Protein AF-A0A9X1WEK7-F1 (afdb_monomer_lite)

Structure (mmCIF, N/CA/C/O backbone):
data_AF-A0A9X1WEK7-F1
#
_entry.id   AF-A0A9X1WEK7-F1
#
loop_
_atom_site.group_PDB
_atom_site.id
_atom_site.type_symbol
_atom_site.label_atom_id
_atom_site.label_alt_id
_atom_site.label_comp_id
_atom_site.label_asym_id
_atom_site.label_entity_id
_atom_site.label_seq_id
_atom_site.pdbx_PDB_ins_code
_atom_site.Cartn_x
_atom_site.Cartn_y
_atom_site.Cartn_z
_atom_site.occupancy
_atom_site.B_iso_or_equiv
_atom_site.auth_seq_id
_atom_site.auth_comp_id
_atom_site.auth_asym_id
_atom_site.auth_atom_id
_atom_site.pdbx_PDB_model_num
ATOM 1 N N . MET A 1 1 ? 19.663 13.030 -19.109 1.00 52.50 1 MET A N 1
ATOM 2 C CA . MET A 1 1 ? 18.699 12.000 -18.682 1.00 52.50 1 MET A CA 1
ATOM 3 C C . MET A 1 1 ? 18.551 11.047 -19.843 1.00 52.50 1 MET A C 1
ATOM 5 O O . MET A 1 1 ? 18.236 11.512 -20.933 1.00 52.50 1 MET A O 1
ATOM 9 N N . THR A 1 2 ? 18.901 9.782 -19.643 1.00 64.62 2 THR A N 1
ATOM 10 C CA . THR A 1 2 ? 18.901 8.772 -20.704 1.00 64.62 2 THR A CA 1
ATOM 11 C C . THR A 1 2 ? 17.648 7.937 -20.520 1.00 64.62 2 THR A C 1
ATOM 13 O O . THR A 1 2 ? 17.455 7.351 -19.460 1.00 64.62 2 THR A O 1
ATOM 16 N N . THR A 1 3 ? 16.761 7.952 -21.507 1.00 73.44 3 THR A N 1
ATOM 17 C CA . THR A 1 3 ? 15.612 7.054 -21.519 1.00 73.44 3 THR A CA 1
ATOM 18 C C . THR A 1 3 ? 16.065 5.686 -22.016 1.00 73.44 3 THR A C 1
ATOM 20 O O . THR A 1 3 ? 16.727 5.581 -23.049 1.00 73.44 3 THR A O 1
ATOM 23 N N . VAL A 1 4 ? 15.704 4.635 -21.287 1.00 73.44 4 VAL A N 1
ATOM 24 C CA . VAL A 1 4 ? 16.036 3.241 -21.589 1.00 73.44 4 VAL A CA 1
ATOM 25 C C . VAL A 1 4 ? 14.764 2.571 -22.092 1.00 73.44 4 VAL A C 1
ATOM 27 O O . VAL A 1 4 ? 13.764 2.530 -21.385 1.00 73.44 4 VAL A O 1
ATOM 30 N N . PHE A 1 5 ? 14.739 2.133 -23.354 1.00 74.38 5 PHE A N 1
ATOM 31 C CA . PHE A 1 5 ? 13.524 1.613 -24.012 1.00 74.38 5 PHE A CA 1
ATOM 32 C C . PHE A 1 5 ? 12.289 2.543 -23.914 1.00 74.38 5 PHE A C 1
ATOM 34 O O . PHE A 1 5 ? 11.151 2.083 -23.911 1.00 74.38 5 PHE A O 1
ATOM 41 N N . GLY A 1 6 ? 12.498 3.864 -23.835 1.00 79.31 6 GLY A N 1
ATOM 42 C CA . GLY A 1 6 ? 11.421 4.851 -23.660 1.00 79.31 6 GLY A CA 1
ATOM 43 C C . GLY A 1 6 ? 10.931 5.029 -22.216 1.00 79.31 6 GLY A C 1
ATOM 44 O O . GLY A 1 6 ? 10.049 5.848 -21.976 1.00 79.31 6 GLY A O 1
ATOM 45 N N . ILE A 1 7 ? 11.520 4.308 -21.263 1.00 82.06 7 ILE A N 1
ATOM 46 C CA . ILE A 1 7 ? 11.311 4.457 -19.820 1.00 82.06 7 ILE A CA 1
ATOM 47 C C . ILE A 1 7 ? 12.385 5.402 -19.278 1.00 82.06 7 ILE A C 1
ATOM 49 O O . ILE A 1 7 ? 13.512 5.404 -19.764 1.00 82.06 7 ILE A O 1
ATOM 53 N N . ASP A 1 8 ? 12.054 6.211 -18.276 1.00 88.75 8 ASP A N 1
ATOM 54 C CA . ASP A 1 8 ? 13.033 6.978 -17.500 1.00 88.75 8 ASP A CA 1
ATOM 55 C C . ASP A 1 8 ? 13.216 6.304 -16.129 1.00 88.75 8 ASP A C 1
ATOM 57 O O . ASP A 1 8 ? 12.392 6.521 -15.232 1.00 88.75 8 ASP A O 1
ATOM 61 N N . PRO A 1 9 ? 14.261 5.471 -15.943 1.00 87.19 9 PRO A N 1
ATOM 62 C CA . PRO A 1 9 ? 14.462 4.723 -14.702 1.00 87.19 9 PRO A CA 1
ATOM 63 C C . PRO A 1 9 ? 14.568 5.627 -13.471 1.00 87.19 9 PRO A C 1
ATOM 65 O O . PRO A 1 9 ? 14.139 5.252 -12.380 1.00 87.19 9 PRO A O 1
ATOM 68 N N . SER A 1 10 ? 15.079 6.852 -13.646 1.00 88.50 10 SER A N 1
ATOM 69 C CA . SER A 1 10 ? 15.219 7.816 -12.554 1.00 88.50 10 SER A CA 1
ATOM 70 C C . SER A 1 10 ? 13.868 8.327 -12.057 1.00 88.50 10 SER A C 1
ATOM 72 O O . SER A 1 10 ? 13.668 8.451 -10.850 1.00 88.50 10 SER A O 1
ATOM 74 N N . GLN A 1 11 ? 12.913 8.546 -12.967 1.00 91.31 11 GLN A N 1
ATOM 75 C CA . GLN A 1 11 ? 11.544 8.908 -12.598 1.00 91.31 11 GLN A CA 1
ATOM 76 C C . GLN A 1 11 ? 10.823 7.747 -11.924 1.00 91.31 11 GLN A C 1
ATOM 78 O O . GLN A 1 11 ? 10.191 7.954 -10.894 1.00 91.31 11 GLN A O 1
ATOM 83 N N . VAL A 1 12 ? 10.955 6.525 -12.452 1.00 91.81 12 VAL A N 1
ATOM 84 C CA . VAL A 1 12 ? 10.323 5.340 -11.849 1.00 91.81 12 VAL A CA 1
ATOM 85 C C . VAL A 1 12 ? 10.860 5.089 -10.438 1.00 91.81 12 VAL A C 1
ATOM 87 O O . VAL A 1 12 ? 10.084 4.839 -9.518 1.00 91.81 12 VAL A O 1
ATOM 90 N N . SER A 1 13 ? 12.173 5.222 -10.245 1.00 90.94 13 SER A N 1
ATOM 91 C CA . SER A 1 13 ? 12.810 5.108 -8.930 1.00 90.94 13 SER A CA 1
ATOM 92 C C . SER A 1 13 ? 12.350 6.210 -7.967 1.00 90.94 13 SER A C 1
ATOM 94 O O . SER A 1 13 ? 11.997 5.929 -6.822 1.00 90.94 13 SER A O 1
ATOM 96 N N . ALA A 1 14 ? 12.252 7.459 -8.437 1.00 93.44 14 ALA A N 1
ATOM 97 C CA . ALA A 1 14 ? 11.712 8.557 -7.635 1.00 93.44 14 ALA A CA 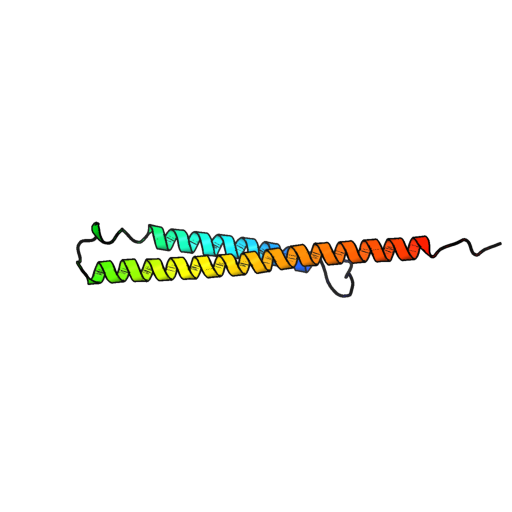1
ATOM 98 C C . ALA A 1 14 ? 10.252 8.304 -7.217 1.00 93.44 14 ALA A C 1
ATOM 100 O O . ALA A 1 14 ? 9.895 8.542 -6.064 1.00 93.44 14 ALA A O 1
ATOM 101 N N . THR A 1 15 ? 9.421 7.774 -8.120 1.00 94.44 15 THR A N 1
ATOM 102 C CA . THR A 1 15 ? 8.046 7.367 -7.803 1.00 94.44 15 THR A CA 1
ATOM 103 C C . THR A 1 15 ? 8.017 6.242 -6.773 1.00 94.44 15 THR A C 1
ATOM 105 O O . THR A 1 15 ? 7.262 6.335 -5.812 1.00 94.44 15 THR A O 1
ATOM 108 N N . ALA A 1 16 ? 8.853 5.212 -6.916 1.00 94.00 16 ALA A N 1
ATOM 109 C CA . ALA A 1 16 ? 8.935 4.132 -5.935 1.00 94.00 16 ALA A CA 1
ATOM 110 C C . ALA A 1 16 ? 9.305 4.652 -4.534 1.00 94.00 16 ALA A C 1
ATOM 112 O O . ALA A 1 16 ? 8.686 4.258 -3.550 1.00 94.00 16 ALA A O 1
ATOM 113 N N . HIS A 1 17 ? 10.255 5.585 -4.444 1.00 93.94 17 HIS A N 1
ATOM 114 C CA . HIS A 1 17 ? 10.615 6.222 -3.176 1.00 93.94 17 HIS A CA 1
ATOM 115 C C . HIS A 1 17 ? 9.486 7.062 -2.573 1.00 93.94 17 HIS A C 1
ATOM 117 O O . HIS A 1 17 ? 9.304 7.044 -1.357 1.00 93.94 17 HIS A O 1
ATOM 123 N N . ALA A 1 18 ? 8.725 7.784 -3.397 1.00 96.06 18 ALA A N 1
ATOM 124 C CA . ALA A 1 18 ? 7.562 8.530 -2.923 1.00 96.06 18 ALA A CA 1
ATOM 125 C C . ALA A 1 18 ? 6.486 7.588 -2.356 1.00 96.06 18 ALA A C 1
ATOM 127 O O . ALA A 1 18 ? 5.971 7.840 -1.271 1.00 96.06 18 ALA A O 1
ATOM 128 N N . LEU A 1 19 ? 6.218 6.467 -3.035 1.00 94.44 19 LEU A N 1
ATOM 129 C CA . LEU A 1 19 ? 5.269 5.455 -2.564 1.00 94.44 19 LEU A CA 1
ATOM 130 C C . LEU A 1 19 ? 5.718 4.797 -1.250 1.00 94.44 19 LEU A C 1
ATOM 132 O O . LEU A 1 19 ? 4.885 4.559 -0.385 1.00 94.44 19 LEU A O 1
ATOM 136 N N . ASP A 1 20 ? 7.018 4.546 -1.059 1.00 93.81 20 ASP A N 1
ATOM 137 C CA . ASP A 1 20 ? 7.550 4.039 0.220 1.00 93.81 20 ASP A CA 1
ATOM 138 C C . ASP A 1 20 ? 7.303 5.016 1.383 1.00 93.81 20 ASP A C 1
ATOM 140 O O . ASP A 1 20 ? 6.961 4.602 2.495 1.00 93.81 20 ASP A O 1
ATOM 144 N N . ALA A 1 21 ? 7.481 6.317 1.132 1.00 94.25 21 ALA A N 1
ATOM 145 C CA . ALA A 1 21 ? 7.223 7.348 2.130 1.00 94.25 21 ALA A CA 1
ATOM 146 C C . ALA A 1 21 ? 5.728 7.424 2.473 1.00 94.25 21 ALA A C 1
ATOM 148 O O . ALA A 1 21 ? 5.373 7.394 3.650 1.00 94.25 21 ALA A O 1
ATOM 149 N N . GLU A 1 22 ? 4.857 7.435 1.459 1.00 95.06 22 GLU A N 1
ATOM 150 C CA . GLU A 1 22 ? 3.404 7.422 1.654 1.00 95.06 22 GLU A CA 1
ATOM 151 C C . GLU A 1 22 ? 2.945 6.174 2.416 1.00 95.06 22 GLU A C 1
ATOM 153 O O . GLU A 1 22 ? 2.189 6.286 3.379 1.00 95.06 22 GLU A O 1
ATOM 158 N N . ALA A 1 23 ? 3.440 4.988 2.051 1.00 94.00 23 ALA A N 1
ATOM 159 C CA . ALA A 1 23 ? 3.120 3.752 2.758 1.00 94.00 23 ALA A CA 1
ATOM 160 C C . ALA A 1 23 ? 3.503 3.820 4.243 1.00 94.00 23 ALA A C 1
ATOM 162 O O . ALA A 1 23 ? 2.701 3.450 5.101 1.00 94.00 23 ALA A O 1
ATOM 163 N N . SER A 1 24 ? 4.690 4.350 4.556 1.00 93.69 24 SER A N 1
ATOM 164 C CA . SER A 1 24 ? 5.136 4.528 5.943 1.00 93.69 24 SER A CA 1
ATOM 165 C C . SER A 1 24 ? 4.233 5.487 6.726 1.00 93.69 24 SER A C 1
ATOM 167 O O . SER A 1 24 ? 3.909 5.222 7.883 1.00 93.69 24 SER A O 1
ATOM 169 N N . GLU A 1 25 ? 3.798 6.591 6.115 1.00 96.19 25 GLU A N 1
ATOM 170 C CA . GLU A 1 25 ? 2.883 7.550 6.751 1.00 96.19 25 GLU A CA 1
ATOM 171 C C . GLU A 1 25 ? 1.490 6.948 7.001 1.00 96.19 25 GLU A C 1
ATOM 173 O O . GLU A 1 25 ? 0.892 7.152 8.066 1.00 96.19 25 GLU A O 1
ATOM 178 N N . VAL A 1 26 ? 0.979 6.167 6.047 1.00 93.31 26 VAL A N 1
ATOM 179 C CA . VAL A 1 26 ? -0.303 5.459 6.171 1.00 93.31 26 VAL A CA 1
ATOM 180 C C . VAL A 1 26 ? -0.226 4.384 7.260 1.00 93.31 26 VAL A C 1
ATOM 182 O O . VAL A 1 26 ? -1.118 4.316 8.108 1.00 93.31 26 VAL A O 1
ATOM 185 N N . ALA A 1 27 ? 0.860 3.607 7.312 1.00 92.31 27 ALA A N 1
ATOM 186 C CA . ALA A 1 27 ? 1.096 2.616 8.362 1.00 92.31 27 ALA A CA 1
ATOM 187 C C . ALA A 1 27 ? 1.164 3.265 9.756 1.00 92.31 27 ALA A C 1
ATOM 189 O O . ALA A 1 27 ? 0.468 2.838 10.676 1.00 92.31 27 ALA A O 1
ATOM 190 N N . ALA A 1 28 ? 1.904 4.369 9.903 1.00 92.56 28 ALA A N 1
ATOM 191 C CA . ALA A 1 28 ? 1.962 5.117 11.161 1.00 92.56 28 ALA A CA 1
ATOM 192 C C . ALA A 1 28 ? 0.582 5.659 11.588 1.00 92.56 28 ALA A C 1
ATOM 194 O O . ALA A 1 28 ? 0.244 5.690 12.773 1.00 92.56 28 ALA A O 1
ATOM 195 N N . THR A 1 29 ? -0.252 6.056 10.623 1.00 91.75 29 THR A N 1
ATOM 196 C CA . THR A 1 29 ? -1.634 6.482 10.881 1.00 91.75 29 THR A CA 1
ATOM 197 C C . THR A 1 29 ? -2.502 5.316 11.363 1.00 91.75 29 THR A C 1
ATOM 199 O O . THR A 1 29 ? -3.301 5.490 12.287 1.00 91.75 29 THR A O 1
ATOM 202 N N . ALA A 1 30 ? -2.339 4.123 10.783 1.00 90.06 30 ALA A N 1
ATOM 203 C CA . ALA A 1 30 ? -3.027 2.913 11.231 1.00 90.06 30 ALA A CA 1
ATOM 204 C C . ALA A 1 30 ? -2.654 2.547 12.675 1.00 90.06 30 ALA A C 1
ATOM 206 O O . ALA A 1 30 ? -3.544 2.268 13.482 1.00 90.06 30 ALA A O 1
ATOM 207 N N . GLU A 1 31 ? -1.367 2.616 13.023 1.00 89.38 31 GLU A N 1
ATOM 208 C CA . GLU A 1 31 ? -0.884 2.403 14.393 1.00 89.38 31 GLU A CA 1
ATOM 209 C C . GLU A 1 31 ? -1.492 3.421 15.362 1.00 89.38 31 GLU A C 1
ATOM 211 O O . GLU A 1 31 ? -2.041 3.046 16.396 1.00 89.38 31 GLU A O 1
ATOM 216 N N . HIS A 1 32 ? -1.504 4.706 14.995 1.00 89.44 32 HIS A N 1
ATOM 217 C CA . HIS A 1 32 ? -2.093 5.748 15.835 1.00 89.44 32 HIS A CA 1
ATOM 218 C C . HIS A 1 32 ? -3.598 5.541 16.069 1.00 89.44 32 HIS A C 1
ATOM 220 O O . HIS A 1 32 ? -4.099 5.775 17.171 1.00 89.44 32 HIS A O 1
ATOM 226 N N . LEU A 1 33 ? -4.333 5.086 15.048 1.00 85.81 33 LEU A N 1
ATOM 227 C CA . LEU A 1 33 ? -5.748 4.731 15.176 1.00 85.81 33 LEU A CA 1
ATOM 228 C C . LEU A 1 33 ? -5.955 3.516 16.085 1.00 85.81 33 LEU A C 1
ATOM 230 O O . LEU A 1 33 ? -6.922 3.496 16.845 1.00 85.81 33 LEU A O 1
ATOM 234 N N . ALA A 1 34 ? -5.071 2.520 16.019 1.00 83.94 34 ALA A N 1
ATOM 235 C CA . ALA A 1 34 ? -5.128 1.346 16.883 1.00 83.94 34 ALA A CA 1
ATOM 236 C C . ALA A 1 34 ? -4.825 1.703 18.350 1.00 83.94 34 ALA A C 1
ATOM 238 O O . ALA A 1 34 ? -5.563 1.291 19.245 1.00 83.94 34 ALA A O 1
ATOM 239 N N . ASP A 1 35 ? -3.798 2.519 18.590 1.00 83.38 35 ASP A N 1
ATOM 240 C CA . ASP A 1 35 ? -3.363 2.938 19.928 1.00 83.38 35 ASP A CA 1
ATOM 241 C C . ASP A 1 35 ? -4.320 3.944 20.579 1.00 83.38 35 ASP A C 1
ATOM 243 O O . ASP A 1 35 ? -4.526 3.938 21.796 1.00 83.38 35 ASP A O 1
ATOM 247 N N . GLY A 1 36 ? -4.942 4.807 19.771 1.00 78.00 36 GLY A N 1
ATOM 248 C CA . GLY A 1 36 ? -5.911 5.805 20.227 1.00 78.00 36 GLY A CA 1
ATOM 249 C C . GLY A 1 36 ? -7.223 5.208 20.747 1.00 78.00 36 GLY A C 1
ATOM 250 O O . GLY A 1 36 ? -8.056 5.936 21.291 1.00 78.00 36 GLY A O 1
ATOM 251 N N . VAL A 1 37 ? -7.422 3.897 20.594 1.00 73.50 37 VAL A N 1
ATOM 252 C CA . VAL A 1 37 ? -8.647 3.186 20.953 1.00 73.50 37 VAL A CA 1
ATOM 253 C C . VAL A 1 37 ? -8.368 2.299 22.165 1.00 73.50 37 VAL A C 1
ATOM 255 O O . VAL A 1 37 ? -7.768 1.231 22.036 1.00 73.50 37 VAL A O 1
ATOM 258 N N . PRO A 1 38 ? -8.824 2.689 23.370 1.00 68.44 38 PRO A N 1
ATOM 259 C CA . PRO A 1 38 ? -8.616 1.873 24.554 1.00 68.44 38 PRO A CA 1
ATOM 260 C C . PRO A 1 38 ? -9.288 0.503 24.389 1.00 68.44 38 PRO A C 1
ATOM 262 O O . PRO A 1 38 ? -10.364 0.409 23.786 1.00 68.44 38 PRO A O 1
ATOM 265 N N . PRO A 1 39 ? -8.721 -0.571 24.964 1.00 68.38 39 PRO A N 1
ATOM 266 C CA . PRO A 1 39 ? -9.365 -1.874 24.934 1.00 68.38 39 PRO A CA 1
ATOM 267 C C . PRO A 1 39 ? -10.761 -1.781 25.561 1.00 68.38 39 PRO A C 1
ATOM 269 O O . PRO A 1 39 ? -10.949 -1.141 26.596 1.00 68.38 39 PRO A O 1
ATOM 272 N N . ALA A 1 40 ? -11.744 -2.446 24.947 1.00 64.12 40 ALA A N 1
ATOM 273 C CA . ALA A 1 40 ? -13.161 -2.337 25.313 1.00 64.12 40 ALA A CA 1
ATOM 274 C C . ALA A 1 40 ? -13.453 -2.604 26.805 1.00 64.12 40 ALA A C 1
ATOM 276 O O . ALA A 1 40 ? -14.406 -2.057 27.355 1.00 64.12 40 ALA A O 1
ATOM 277 N N . ALA A 1 41 ? -12.620 -3.411 27.472 1.00 66.25 41 ALA A N 1
ATOM 278 C CA . ALA A 1 41 ? -12.717 -3.699 28.904 1.00 66.25 41 ALA A CA 1
ATOM 279 C C . ALA A 1 41 ? -12.416 -2.486 29.811 1.00 66.25 41 ALA A C 1
ATOM 281 O O . ALA A 1 41 ? -12.842 -2.467 30.963 1.00 66.25 41 ALA A O 1
ATOM 282 N N . SER A 1 42 ? -11.707 -1.480 29.297 1.00 65.56 42 SER A N 1
ATOM 283 C CA . SER A 1 42 ? -11.267 -0.289 30.034 1.00 65.56 42 SER A CA 1
ATOM 284 C C . SER A 1 42 ? -12.201 0.911 29.861 1.00 65.56 42 SER A C 1
ATOM 286 O O . SER A 1 42 ? -11.949 1.972 30.431 1.00 65.56 42 SER A O 1
ATOM 288 N N . LEU A 1 43 ? -13.266 0.775 29.065 1.00 65.50 43 LEU A N 1
ATOM 289 C CA . LEU A 1 43 ? -14.118 1.892 28.676 1.00 65.50 43 LEU A CA 1
ATOM 290 C C . LEU A 1 43 ? -15.444 1.914 29.462 1.00 65.50 43 LEU A C 1
ATOM 292 O O . LEU A 1 43 ? -16.258 0.992 29.333 1.00 65.50 43 LEU A O 1
ATOM 296 N N . PRO A 1 44 ? -15.727 2.975 30.242 1.00 66.00 44 PRO A N 1
ATOM 297 C CA . PRO A 1 44 ? -17.042 3.167 30.839 1.00 66.00 44 PRO A CA 1
ATOM 298 C C . PRO A 1 44 ? -18.045 3.520 29.731 1.00 66.00 44 PRO A C 1
ATOM 300 O O . PRO A 1 44 ? -18.028 4.618 29.184 1.00 66.00 44 PRO A O 1
ATOM 303 N N . GLY A 1 45 ? -18.908 2.572 29.360 1.00 71.44 45 GLY A N 1
ATOM 304 C CA . GLY A 1 45 ? -19.896 2.798 28.294 1.00 71.44 45 GLY A CA 1
ATOM 305 C C . GLY A 1 45 ? -20.559 1.555 27.694 1.00 71.44 45 GLY A C 1
ATOM 306 O O . GLY A 1 45 ? -21.429 1.680 26.831 1.00 71.44 45 GLY A O 1
ATOM 307 N N . GLY A 1 46 ? -20.199 0.353 28.155 1.00 75.81 46 GLY A N 1
ATOM 308 C CA . GLY A 1 46 ? -20.895 -0.883 27.792 1.00 75.81 46 GLY A CA 1
ATOM 309 C C . GLY A 1 46 ? -20.788 -1.232 26.302 1.00 75.81 46 GLY A C 1
ATOM 310 O O . GLY A 1 46 ? -19.781 -0.963 25.650 1.00 75.81 46 GLY A O 1
ATOM 311 N N . ARG A 1 47 ? -21.836 -1.859 25.750 1.00 80.06 47 ARG A N 1
ATOM 312 C CA . ARG A 1 47 ? -21.829 -2.444 24.394 1.00 80.06 47 ARG A CA 1
ATOM 313 C C . ARG A 1 47 ? -21.511 -1.435 23.282 1.00 80.06 47 ARG A C 1
ATOM 315 O O . ARG A 1 47 ? -20.830 -1.797 22.331 1.00 80.06 47 ARG A O 1
ATOM 322 N N . THR A 1 48 ? -21.981 -0.192 23.389 1.00 81.75 48 THR A N 1
ATOM 323 C CA . THR A 1 48 ? -21.770 0.834 22.351 1.00 81.75 48 THR A CA 1
ATOM 324 C C . THR A 1 48 ? -20.301 1.208 22.220 1.00 81.75 48 THR A C 1
ATOM 326 O O . THR A 1 48 ? -19.780 1.294 21.112 1.00 81.75 48 THR A O 1
ATOM 329 N N . VAL A 1 49 ? -19.612 1.389 23.346 1.00 82.62 49 VAL A N 1
ATOM 330 C CA . VAL A 1 49 ? -18.198 1.760 23.324 1.00 82.62 49 VAL A CA 1
ATOM 331 C C . VAL A 1 49 ? -17.320 0.584 22.884 1.00 82.62 49 VAL A C 1
ATOM 333 O O . VAL A 1 49 ? -16.376 0.783 22.126 1.00 82.62 49 VAL A O 1
ATOM 336 N N . ALA A 1 50 ? -17.693 -0.649 23.239 1.00 81.69 50 ALA A N 1
ATOM 337 C CA . ALA A 1 50 ? -17.057 -1.846 22.689 1.00 81.69 50 ALA A CA 1
ATOM 338 C C . ALA A 1 50 ? -17.198 -1.934 21.156 1.00 81.69 50 ALA A C 1
ATOM 340 O O . ALA A 1 50 ? -16.223 -2.226 20.470 1.00 81.69 50 ALA A O 1
ATOM 341 N N . ALA A 1 51 ? -18.380 -1.624 20.612 1.00 84.12 51 ALA A N 1
ATOM 342 C CA . ALA A 1 51 ? -18.613 -1.623 19.167 1.00 84.12 51 ALA A CA 1
ATOM 343 C C . ALA A 1 51 ? -17.821 -0.523 18.435 1.00 84.12 51 ALA A C 1
ATOM 345 O O . ALA A 1 51 ? -17.349 -0.748 17.321 1.00 84.12 51 ALA A O 1
ATOM 346 N N . LEU A 1 52 ? -17.649 0.652 19.055 1.00 83.69 52 LEU A N 1
ATOM 347 C CA . LEU A 1 52 ? -16.787 1.714 18.524 1.00 83.69 52 LEU A CA 1
ATOM 348 C C . LEU A 1 52 ? -15.319 1.282 18.505 1.00 83.69 52 LEU A C 1
ATOM 350 O O . LEU A 1 52 ? -14.653 1.476 17.491 1.00 83.69 52 LEU A O 1
ATOM 354 N N . ALA A 1 53 ? -14.841 0.652 19.581 1.00 83.81 53 ALA A N 1
ATOM 355 C CA . ALA A 1 53 ? -13.473 0.150 19.648 1.00 83.81 53 ALA A CA 1
ATOM 356 C C . ALA A 1 53 ? -13.204 -0.931 18.587 1.00 83.81 53 ALA A C 1
ATOM 358 O O . ALA A 1 53 ? -12.205 -0.881 17.875 1.00 83.81 53 ALA A O 1
ATOM 359 N N . GLU A 1 54 ? -14.140 -1.865 18.412 1.00 85.81 54 GLU A N 1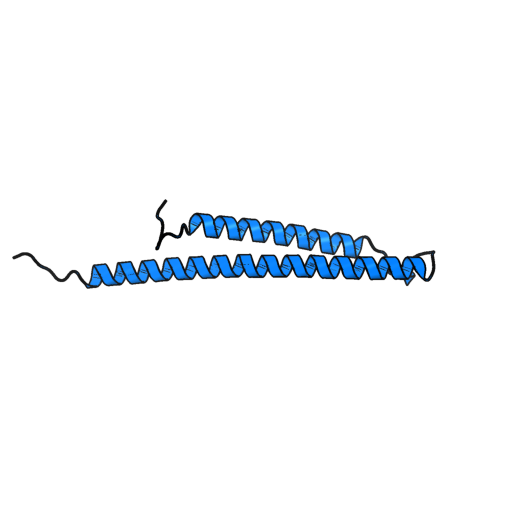
ATOM 360 C CA . GLU A 1 54 ? -14.079 -2.876 17.353 1.00 85.81 54 GLU A CA 1
ATOM 361 C C . GLU A 1 54 ? -14.097 -2.243 15.951 1.00 85.81 54 GLU A C 1
ATOM 363 O O . GLU A 1 54 ? -13.326 -2.629 15.073 1.00 85.81 54 GLU A O 1
ATOM 368 N N . GLY A 1 55 ? -14.967 -1.252 15.732 1.00 89.06 55 GLY A N 1
ATOM 369 C CA . GLY A 1 55 ? -15.045 -0.515 14.474 1.00 89.06 55 GLY A CA 1
ATOM 370 C C . GLY A 1 55 ? -13.739 0.197 14.130 1.00 89.06 55 GLY A C 1
ATOM 371 O O . GLY A 1 55 ? -13.267 0.073 13.003 1.00 89.06 55 GLY A O 1
ATOM 372 N N . ALA A 1 56 ? -13.131 0.880 15.097 1.00 88.06 56 ALA A N 1
ATOM 373 C CA . ALA A 1 56 ? -11.863 1.565 14.894 1.00 88.06 56 ALA A CA 1
ATOM 374 C C . ALA A 1 56 ? -10.706 0.581 14.646 1.00 88.06 56 ALA A C 1
ATOM 376 O O . ALA A 1 56 ? -9.904 0.816 13.747 1.00 88.06 56 ALA A O 1
ATOM 377 N N . GLY A 1 57 ? -10.687 -0.574 15.323 1.00 88.69 57 GLY A N 1
ATOM 378 C CA . GLY A 1 57 ? -9.733 -1.648 15.029 1.00 88.69 57 GLY A CA 1
ATOM 379 C C . GLY A 1 57 ? -9.858 -2.193 13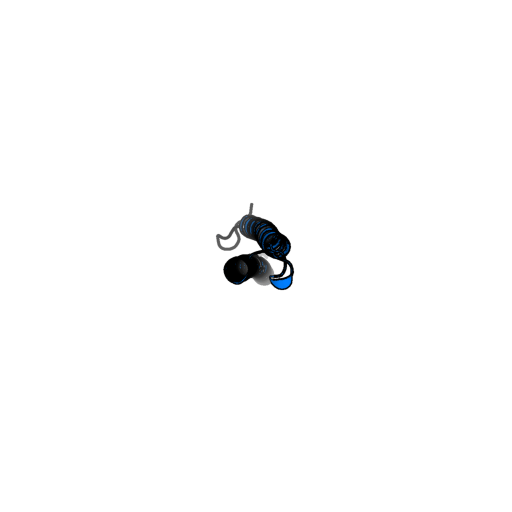.600 1.00 88.69 57 GLY A C 1
ATOM 380 O O . GLY A 1 57 ? -8.851 -2.429 12.937 1.00 88.69 57 GLY A O 1
ATOM 381 N N . ARG A 1 58 ? -11.087 -2.332 13.078 1.00 90.81 58 ARG A N 1
ATOM 382 C CA . ARG A 1 58 ? -11.302 -2.705 11.666 1.00 90.81 58 ARG A CA 1
ATOM 383 C C . ARG A 1 58 ? -10.789 -1.648 10.693 1.00 90.81 58 ARG A C 1
ATOM 385 O O . ARG A 1 58 ? -10.230 -2.014 9.666 1.00 90.81 58 ARG A O 1
ATOM 392 N N . VAL A 1 59 ? -10.989 -0.365 10.999 1.00 92.50 59 VAL A N 1
ATOM 393 C CA . VAL A 1 59 ? -10.474 0.735 10.169 1.00 92.50 59 VAL A CA 1
ATOM 394 C C . VAL A 1 59 ? -8.948 0.733 10.176 1.00 92.50 59 VAL A C 1
ATOM 396 O O . VAL A 1 59 ? -8.358 0.745 9.105 1.00 92.50 59 VAL A O 1
ATOM 399 N N . ALA A 1 60 ? -8.313 0.627 11.346 1.00 90.94 60 ALA A N 1
ATOM 400 C CA . ALA A 1 60 ? -6.856 0.544 11.453 1.00 90.94 60 ALA A CA 1
ATOM 401 C C . ALA A 1 60 ? -6.289 -0.625 10.629 1.00 90.94 60 ALA A C 1
ATOM 403 O O . ALA A 1 60 ? -5.362 -0.436 9.850 1.00 90.94 60 ALA A O 1
ATOM 404 N N . ALA A 1 61 ? -6.900 -1.812 10.715 1.00 90.69 61 ALA A N 1
ATOM 405 C CA . ALA A 1 61 ? -6.484 -2.970 9.923 1.00 90.69 61 ALA A CA 1
ATOM 406 C C . ALA A 1 61 ? -6.657 -2.766 8.406 1.00 90.69 61 ALA A C 1
ATOM 408 O O . ALA A 1 61 ? -5.848 -3.263 7.624 1.00 90.69 61 ALA A O 1
ATOM 409 N N . ALA A 1 62 ? -7.703 -2.054 7.977 1.00 95.00 62 ALA A N 1
ATOM 410 C CA . ALA A 1 62 ? -7.901 -1.729 6.566 1.00 95.00 62 ALA A CA 1
ATOM 411 C C . ALA A 1 62 ? -6.830 -0.751 6.058 1.00 95.00 62 ALA A C 1
ATOM 413 O O . ALA A 1 62 ? -6.247 -0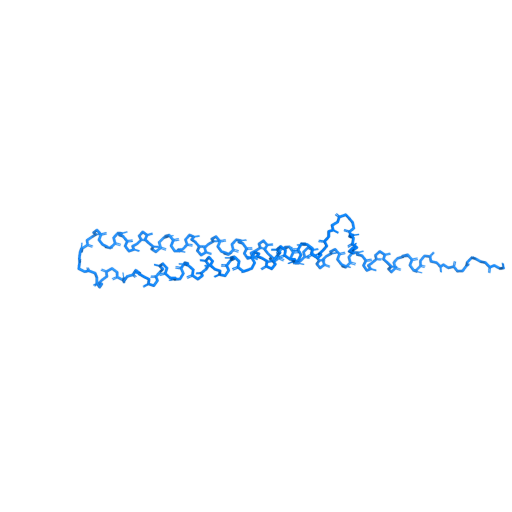.995 5.006 1.00 95.00 62 ALA A O 1
ATOM 414 N N . VAL A 1 63 ? -6.530 0.295 6.834 1.00 94.19 63 VAL A N 1
ATOM 415 C CA . VAL A 1 63 ? -5.502 1.298 6.508 1.00 94.19 63 VAL A CA 1
ATOM 416 C C . VAL A 1 63 ? -4.104 0.664 6.458 1.00 94.19 63 VAL A C 1
ATOM 418 O O . VAL A 1 63 ? -3.359 0.906 5.513 1.00 94.19 63 VAL A O 1
ATOM 421 N N . ASP A 1 64 ? -3.766 -0.221 7.402 1.00 93.94 64 ASP A N 1
ATOM 422 C CA . ASP A 1 64 ? -2.519 -1.006 7.351 1.00 93.94 64 ASP A CA 1
ATOM 423 C C . ASP A 1 64 ? -2.454 -1.893 6.093 1.00 93.94 64 ASP A C 1
ATOM 425 O O . ASP A 1 64 ? -1.420 -2.007 5.437 1.00 93.94 64 ASP A O 1
ATOM 429 N N . GLY A 1 65 ? -3.583 -2.493 5.705 1.00 94.44 65 GLY A N 1
ATOM 430 C CA . GLY A 1 65 ? -3.694 -3.249 4.459 1.00 94.44 65 GLY A CA 1
ATOM 431 C C . GLY A 1 65 ? -3.410 -2.403 3.214 1.00 94.44 65 GLY A C 1
ATOM 432 O O . GLY A 1 65 ? -2.717 -2.870 2.310 1.00 94.44 65 GLY A O 1
ATOM 433 N N . GLU A 1 66 ? -3.904 -1.166 3.170 1.00 95.06 66 GLU A N 1
ATOM 434 C CA . GLU A 1 66 ? -3.629 -0.222 2.080 1.00 95.06 66 GLU A CA 1
ATOM 435 C C . GLU A 1 66 ? -2.143 0.152 2.015 1.00 95.06 66 GLU A C 1
ATOM 437 O O . GLU A 1 66 ? -1.561 0.090 0.931 1.00 95.06 66 GLU A O 1
ATOM 442 N N . ALA A 1 67 ? -1.505 0.435 3.158 1.00 94.62 67 ALA A N 1
ATOM 443 C CA . ALA A 1 67 ? -0.065 0.703 3.219 1.00 94.62 67 ALA A CA 1
ATOM 444 C C . ALA A 1 67 ? 0.749 -0.445 2.602 1.00 94.62 67 ALA A C 1
ATOM 446 O O . ALA A 1 67 ? 1.576 -0.218 1.721 1.00 94.62 67 ALA A O 1
ATOM 447 N N . ARG A 1 68 ? 0.438 -1.696 2.964 1.00 95.12 68 ARG A N 1
ATOM 448 C CA . ARG A 1 68 ? 1.115 -2.885 2.411 1.00 95.12 68 ARG A CA 1
ATOM 449 C C . ARG A 1 68 ? 0.949 -3.023 0.901 1.00 95.12 68 ARG A C 1
ATOM 451 O O . ARG A 1 68 ? 1.866 -3.478 0.223 1.00 95.12 68 ARG A O 1
ATOM 458 N N . VAL A 1 69 ? -0.215 -2.669 0.353 1.00 97.00 69 VAL A N 1
ATOM 459 C CA . VAL A 1 69 ? -0.420 -2.685 -1.106 1.00 97.00 69 VAL A CA 1
ATOM 460 C C . VAL A 1 69 ? 0.493 -1.660 -1.776 1.00 97.00 69 VAL A C 1
ATOM 462 O O . VAL A 1 69 ? 1.119 -1.977 -2.787 1.00 97.00 69 VAL A O 1
ATOM 465 N N . VAL A 1 70 ? 0.616 -0.462 -1.201 1.00 95.38 70 VAL A N 1
ATOM 466 C CA . VAL A 1 70 ? 1.507 0.586 -1.716 1.00 95.38 70 VAL A CA 1
ATOM 467 C C . VAL A 1 70 ? 2.981 0.156 -1.647 1.00 95.38 70 VAL A C 1
ATOM 469 O O . VAL A 1 70 ? 3.704 0.339 -2.626 1.00 95.38 70 VAL A O 1
ATOM 472 N N . GLU A 1 71 ? 3.412 -0.506 -0.568 1.00 94.81 71 GLU A N 1
ATOM 473 C CA . GLU A 1 71 ? 4.765 -1.088 -0.454 1.00 94.81 71 GLU A CA 1
ATOM 474 C C . GLU A 1 71 ? 5.048 -2.151 -1.524 1.00 94.81 71 GLU A C 1
ATOM 476 O O . GLU A 1 71 ? 6.151 -2.232 -2.068 1.00 94.81 71 GLU A O 1
ATOM 481 N N . VAL A 1 72 ? 4.061 -2.993 -1.849 1.00 97.12 72 VAL A N 1
ATOM 482 C CA . VAL A 1 72 ? 4.212 -3.985 -2.924 1.00 97.12 72 VAL A CA 1
ATOM 483 C C . VAL A 1 72 ? 4.425 -3.280 -4.260 1.00 97.12 72 VAL A C 1
ATOM 485 O O . VAL A 1 72 ? 5.350 -3.630 -4.990 1.00 97.12 72 VAL A O 1
ATOM 488 N N . VAL A 1 73 ? 3.637 -2.243 -4.555 1.00 96.50 73 VAL A N 1
ATOM 489 C CA . VAL A 1 73 ? 3.792 -1.467 -5.793 1.00 96.50 73 VAL A CA 1
ATOM 490 C C . VAL A 1 73 ? 5.164 -0.791 -5.852 1.00 96.50 73 VAL A C 1
ATOM 492 O O . VAL A 1 73 ? 5.838 -0.869 -6.879 1.00 96.50 73 VAL A O 1
ATOM 495 N N . SER A 1 74 ? 5.626 -0.164 -4.766 1.00 95.25 74 SER A N 1
ATOM 496 C CA . SER A 1 74 ? 6.945 0.483 -4.734 1.00 95.25 74 SER A CA 1
ATOM 497 C C . SER A 1 74 ? 8.085 -0.520 -4.953 1.00 95.25 74 SER A C 1
ATOM 499 O O . SER A 1 74 ? 9.089 -0.210 -5.603 1.00 95.25 74 SER A O 1
ATOM 501 N N . ARG A 1 75 ? 7.953 -1.736 -4.413 1.00 96.31 75 ARG A N 1
ATOM 502 C CA . ARG A 1 75 ? 8.912 -2.823 -4.601 1.00 96.31 75 ARG A CA 1
ATOM 503 C C . ARG A 1 75 ? 8.921 -3.304 -6.046 1.00 96.31 75 ARG A C 1
ATOM 505 O O . ARG A 1 75 ? 9.999 -3.433 -6.622 1.00 96.31 75 ARG A O 1
ATOM 512 N N . ASP A 1 76 ? 7.751 -3.522 -6.633 1.00 97.00 76 ASP A N 1
ATOM 513 C CA . ASP A 1 76 ? 7.625 -3.972 -8.018 1.00 97.00 76 ASP A CA 1
ATOM 514 C C . ASP A 1 76 ? 8.228 -2.949 -8.991 1.00 97.00 76 ASP A C 1
ATOM 516 O O . ASP A 1 76 ? 8.935 -3.328 -9.925 1.00 97.00 76 ASP A O 1
ATOM 520 N N . LEU A 1 77 ? 8.045 -1.647 -8.733 1.00 94.62 77 LEU A N 1
ATOM 521 C CA . LEU A 1 77 ? 8.684 -0.582 -9.514 1.00 94.62 77 LEU A CA 1
ATOM 522 C C . LEU A 1 77 ? 10.216 -0.614 -9.417 1.00 94.62 77 LEU A C 1
ATOM 524 O O . LEU A 1 77 ? 10.895 -0.411 -10.423 1.00 94.62 77 LEU A O 1
ATOM 528 N N . ARG A 1 78 ? 10.777 -0.899 -8.236 1.00 93.25 78 ARG A N 1
ATOM 529 C CA . ARG A 1 78 ? 12.232 -1.053 -8.063 1.00 93.25 78 ARG A CA 1
ATOM 530 C C . ARG A 1 78 ? 12.766 -2.267 -8.815 1.00 93.25 78 ARG A C 1
ATOM 532 O O . ARG A 1 78 ? 13.721 -2.134 -9.573 1.00 93.25 78 ARG A O 1
ATOM 539 N N . THR A 1 79 ? 12.112 -3.420 -8.677 1.00 95.69 79 THR A N 1
ATOM 540 C CA . THR A 1 79 ? 12.470 -4.634 -9.426 1.00 95.69 79 THR A CA 1
ATOM 541 C C . THR A 1 79 ? 12.361 -4.421 -10.937 1.00 95.69 79 THR A C 1
ATOM 543 O O . THR A 1 79 ? 13.185 -4.921 -11.700 1.00 95.69 79 THR A O 1
ATOM 546 N N . PHE A 1 80 ? 11.376 -3.647 -11.390 1.00 92.81 80 PHE A N 1
ATOM 547 C CA . PHE A 1 80 ? 11.259 -3.270 -12.792 1.00 92.81 80 PHE A CA 1
ATOM 548 C C . PHE A 1 80 ? 12.441 -2.415 -13.270 1.00 92.81 80 PHE A C 1
ATOM 550 O O . PHE A 1 80 ? 12.994 -2.703 -14.329 1.00 92.81 80 PHE A O 1
ATOM 557 N N . VAL A 1 81 ? 12.864 -1.409 -12.495 1.00 92.19 81 VAL A N 1
ATOM 558 C CA . VAL A 1 81 ? 14.050 -0.594 -12.819 1.00 92.19 81 VAL A CA 1
ATOM 559 C C . VAL A 1 81 ? 15.309 -1.459 -12.918 1.00 92.19 81 VAL A C 1
ATOM 561 O O . VAL A 1 81 ? 16.035 -1.352 -13.901 1.00 92.19 81 VAL A O 1
ATOM 564 N N . GLU A 1 82 ? 15.519 -2.383 -11.978 1.00 91.69 82 GLU A N 1
ATOM 565 C CA . GLU A 1 82 ? 16.646 -3.328 -12.024 1.00 91.69 82 GLU A CA 1
ATOM 566 C C . GLU A 1 82 ? 16.634 -4.183 -13.303 1.00 91.69 82 GLU A C 1
ATOM 568 O O . GLU A 1 82 ? 17.673 -4.393 -13.930 1.00 91.69 82 GLU A O 1
ATOM 573 N N . ALA A 1 83 ? 15.458 -4.656 -13.725 1.00 92.00 83 ALA A N 1
ATOM 574 C CA . ALA A 1 83 ? 15.315 -5.426 -14.958 1.00 92.00 83 ALA A CA 1
ATOM 575 C C . ALA A 1 83 ? 15.608 -4.588 -16.215 1.00 92.00 83 ALA A C 1
ATOM 577 O O . ALA A 1 83 ? 16.200 -5.100 -17.167 1.00 92.00 83 ALA A O 1
ATOM 578 N N . VAL A 1 84 ? 15.215 -3.310 -16.222 1.00 89.06 84 VAL A N 1
ATOM 579 C CA . VAL A 1 84 ? 15.512 -2.370 -17.316 1.00 89.06 84 VAL A CA 1
ATOM 580 C C . VAL A 1 84 ? 17.017 -2.114 -17.417 1.00 89.06 84 VAL A C 1
ATOM 582 O O . VAL A 1 84 ? 17.567 -2.206 -18.515 1.00 89.06 84 VAL A O 1
ATOM 585 N N . ASP A 1 85 ? 17.688 -1.877 -16.289 1.00 87.62 85 ASP A N 1
ATOM 586 C CA . ASP A 1 85 ? 19.136 -1.654 -16.244 1.00 87.62 85 ASP A CA 1
ATOM 587 C C . ASP A 1 85 ? 19.916 -2.895 -16.714 1.00 87.62 85 ASP A C 1
ATOM 589 O O . ASP A 1 85 ? 20.874 -2.781 -17.483 1.00 87.62 85 ASP A O 1
ATOM 593 N N . LEU A 1 86 ? 19.491 -4.097 -16.307 1.00 90.00 86 LEU A N 1
ATOM 594 C CA . LEU A 1 86 ? 20.079 -5.358 -16.778 1.00 90.00 86 LEU A CA 1
ATOM 595 C C . LEU A 1 86 ? 19.911 -5.534 -18.293 1.00 90.00 86 LEU A C 1
ATOM 597 O O . LEU A 1 86 ? 20.868 -5.875 -18.988 1.00 90.00 86 LEU A O 1
ATOM 601 N N . ALA A 1 87 ? 18.716 -5.257 -18.822 1.00 87.94 87 ALA A N 1
ATOM 602 C CA . ALA A 1 87 ? 18.454 -5.352 -20.255 1.00 87.94 87 ALA A CA 1
ATOM 603 C C . ALA A 1 87 ? 19.303 -4.360 -21.073 1.00 87.94 87 ALA A C 1
ATOM 605 O O . ALA A 1 87 ? 19.737 -4.686 -22.181 1.00 87.94 87 ALA A O 1
ATOM 606 N N . GLU A 1 88 ? 19.573 -3.162 -20.543 1.00 86.19 88 GLU A N 1
ATOM 607 C CA . GLU A 1 88 ? 20.476 -2.196 -21.177 1.00 86.19 88 GLU A CA 1
ATOM 608 C C . GLU A 1 88 ? 21.923 -2.701 -21.210 1.00 86.19 88 GLU A C 1
ATOM 610 O O . GLU A 1 88 ? 22.582 -2.629 -22.251 1.00 86.19 88 GLU A O 1
ATOM 615 N N . GLN A 1 89 ? 22.413 -3.250 -20.096 1.00 87.31 89 GLN A N 1
ATOM 616 C CA . GLN A 1 89 ? 23.768 -3.801 -20.005 1.00 87.31 89 GLN A CA 1
ATOM 617 C C . GLN A 1 89 ? 23.978 -4.952 -20.998 1.00 87.31 89 GLN A C 1
ATOM 619 O O . GLN A 1 89 ? 24.987 -4.972 -21.710 1.00 87.31 89 GLN A 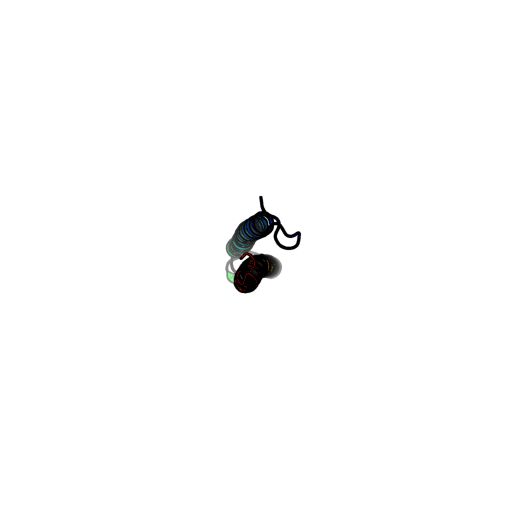O 1
ATOM 624 N N . ASP A 1 90 ? 23.003 -5.855 -21.116 1.00 89.00 90 ASP A N 1
AT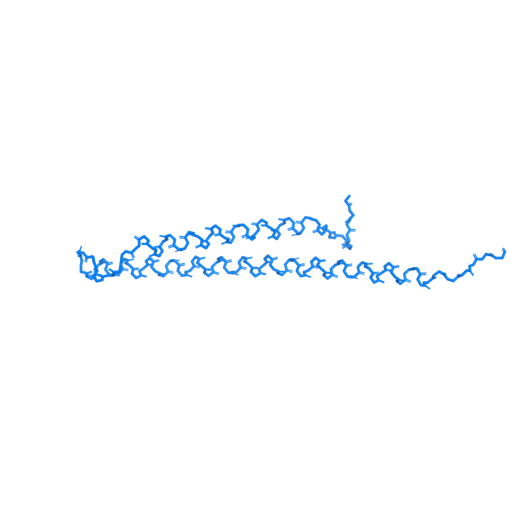OM 625 C CA . ASP A 1 90 ? 23.031 -6.963 -22.077 1.00 89.00 90 ASP A CA 1
ATOM 626 C C . ASP A 1 90 ? 23.014 -6.470 -23.534 1.00 89.00 90 ASP A C 1
ATOM 628 O O . ASP A 1 90 ? 23.744 -6.985 -24.394 1.00 89.00 90 ASP A O 1
ATOM 632 N N . ALA A 1 91 ? 22.222 -5.434 -23.829 1.00 86.06 91 ALA A N 1
ATOM 633 C CA . ALA A 1 91 ? 22.192 -4.815 -25.151 1.00 86.06 91 ALA A CA 1
ATOM 634 C C . ALA A 1 91 ? 23.540 -4.154 -25.500 1.00 86.06 91 ALA A C 1
ATOM 636 O O . ALA A 1 91 ? 24.067 -4.354 -26.600 1.00 86.06 91 ALA A O 1
ATOM 637 N N . ALA A 1 92 ? 24.140 -3.419 -24.561 1.00 86.25 92 ALA A N 1
ATOM 638 C CA . ALA A 1 92 ? 25.446 -2.786 -24.735 1.00 86.25 92 ALA A CA 1
ATOM 639 C C . ALA A 1 92 ? 26.576 -3.819 -24.928 1.00 86.25 92 ALA A C 1
ATOM 641 O O . ALA A 1 92 ? 27.436 -3.660 -25.806 1.00 86.25 92 ALA A O 1
ATOM 642 N N . ALA A 1 93 ? 26.553 -4.914 -24.163 1.00 88.69 93 ALA A N 1
ATOM 643 C CA . ALA A 1 93 ? 27.487 -6.029 -24.312 1.00 88.69 93 ALA A CA 1
ATOM 644 C C . ALA A 1 93 ? 27.354 -6.710 -25.688 1.00 88.69 93 ALA A C 1
ATOM 646 O O . ALA A 1 93 ? 28.353 -7.012 -26.343 1.00 88.69 93 ALA A O 1
ATOM 647 N N . SER A 1 94 ? 26.126 -6.882 -26.181 1.00 86.81 94 SER A N 1
ATOM 648 C CA . SER A 1 94 ? 25.872 -7.477 -27.499 1.00 86.81 94 SER A CA 1
ATOM 649 C C . SER A 1 94 ? 26.410 -6.611 -28.647 1.00 86.81 94 SER A C 1
ATOM 651 O O . SER A 1 94 ? 27.003 -7.127 -29.599 1.00 86.81 94 SER A O 1
ATOM 653 N N . LEU A 1 95 ? 26.264 -5.285 -28.557 1.00 84.25 95 LEU A N 1
ATOM 654 C CA . LEU A 1 95 ? 26.771 -4.345 -29.566 1.00 84.25 95 LEU A CA 1
ATOM 655 C C . LEU A 1 95 ? 28.305 -4.322 -29.624 1.00 84.25 95 LEU A C 1
ATOM 657 O O . LEU A 1 95 ? 28.890 -4.322 -30.709 1.00 84.25 95 LEU A O 1
ATOM 661 N N . THR A 1 96 ? 28.964 -4.352 -28.464 1.00 83.31 96 THR A N 1
ATOM 662 C CA . THR A 1 96 ? 30.433 -4.388 -28.383 1.00 83.31 96 THR A CA 1
ATOM 663 C C . THR A 1 96 ? 31.004 -5.720 -28.876 1.00 83.31 96 THR A C 1
ATOM 665 O O . THR A 1 96 ? 32.001 -5.719 -29.599 1.00 83.31 96 THR A O 1
ATOM 668 N N . ALA A 1 97 ? 30.336 -6.846 -28.603 1.00 74.38 97 ALA A N 1
ATOM 669 C CA . ALA A 1 97 ? 30.714 -8.162 -29.128 1.00 74.38 97 ALA A CA 1
ATOM 670 C C . ALA A 1 97 ? 30.540 -8.291 -30.658 1.00 74.38 97 ALA A C 1
ATOM 672 O O . ALA A 1 97 ? 31.256 -9.057 -31.301 1.00 74.38 97 ALA A O 1
ATOM 673 N N . THR A 1 98 ? 29.626 -7.518 -31.255 1.00 61.91 98 THR A N 1
ATOM 674 C CA . THR A 1 98 ? 29.327 -7.537 -32.702 1.00 61.91 98 THR A CA 1
ATOM 675 C C . THR A 1 98 ? 30.244 -6.617 -33.521 1.00 61.91 98 THR A C 1
ATOM 677 O O . THR A 1 98 ? 30.061 -6.491 -34.728 1.00 61.91 98 THR A O 1
ATOM 680 N N . THR A 1 99 ? 31.274 -6.009 -32.918 1.00 56.69 99 THR A N 1
ATOM 681 C CA . THR A 1 99 ? 32.302 -5.244 -33.651 1.00 56.69 99 THR A CA 1
ATOM 682 C C . THR A 1 99 ? 33.588 -6.072 -33.848 1.00 56.69 99 THR A C 1
ATOM 684 O O . THR A 1 99 ? 34.583 -5.826 -33.166 1.00 56.69 99 THR A O 1
ATOM 687 N N . PRO A 1 100 ? 33.642 -7.062 -34.765 1.00 55.22 100 PRO A N 1
ATOM 688 C CA . PRO A 1 100 ? 34.906 -7.597 -35.245 1.00 55.22 100 PRO A CA 1
ATOM 689 C C . PRO A 1 100 ? 35.483 -6.643 -36.300 1.00 55.22 100 PRO A C 1
ATOM 691 O O . PRO A 1 100 ? 34.761 -6.113 -37.143 1.00 55.22 100 PRO A O 1
ATOM 694 N N . GLY A 1 101 ? 36.794 -6.413 -36.239 1.00 58.28 101 GLY A N 1
ATOM 695 C CA . GLY A 1 101 ? 37.513 -5.460 -37.083 1.00 58.28 101 GLY A CA 1
ATOM 696 C C . GLY A 1 101 ? 37.122 -5.496 -38.566 1.00 58.28 101 GLY A C 1
ATOM 697 O O . GLY A 1 101 ? 37.314 -6.494 -39.256 1.00 58.28 101 GLY A O 1
ATOM 698 N N . GLY A 1 102 ? 36.628 -4.362 -39.060 1.00 54.47 102 GLY A N 1
ATOM 699 C CA . GLY A 1 102 ? 36.438 -4.083 -40.477 1.00 54.47 102 GLY A CA 1
ATOM 700 C C . GLY A 1 102 ? 37.202 -2.821 -40.855 1.00 54.47 102 GLY A C 1
ATOM 701 O O . GLY A 1 102 ? 36.691 -1.721 -40.681 1.00 54.47 102 GLY A O 1
ATOM 702 N N . GLY A 1 103 ? 38.425 -2.982 -41.357 1.00 49.78 103 GLY A N 1
ATOM 703 C CA . GLY A 1 103 ? 39.230 -1.883 -41.891 1.00 49.78 103 GLY A CA 1
ATOM 704 C C . GLY A 1 103 ? 40.693 -2.270 -42.056 1.00 49.78 103 GLY A C 1
ATOM 705 O O . GLY A 1 103 ? 41.499 -2.016 -41.167 1.00 49.78 103 GLY A O 1
ATOM 706 N N . ARG A 1 104 ? 40.993 -2.940 -43.174 1.00 46.50 104 ARG A N 1
ATOM 707 C CA . ARG A 1 104 ? 42.346 -3.007 -43.748 1.00 46.50 104 ARG A CA 1
ATOM 708 C C . ARG A 1 104 ? 42.757 -1.632 -44.258 1.00 46.50 104 ARG A C 1
ATOM 710 O O . ARG A 1 104 ? 41.841 -0.890 -44.676 1.00 46.50 104 ARG A O 1
#

Secondary structure (DSSP, 8-state):
---BTTB-HHHHHHHHHHHHHHHHHHHHHHHHHHHTS--GGG-TTHHHHHHHHHHHHHHHHHHHHHHHHHHHHHHHHHHHHHHHHHHHHHHHHHHHHT------

Radius of gyration: 24.81 Å; chains: 1; bounding box: 64×20×75 Å

Foldseek 3Di:
DDAQVNHDLVVLLVLLVVLLVVLVVLLVVLVCLLVVQPAPVPDDDPPVSNVVNVVSNVVSVVSNVVSVVSNVSSVVSVVVSVVSVVVVVVVVVVVVVPDDDDDD

Organism: NCBI:txid2931982

pLDDT: mean 84.56, std 12.21, range [46.5, 97.12]

Sequence (104 aa):
MTTVFGIDPSQVSATAHALDAEASEVAATAEHLADGVPPAASLPGGRTVAALAEGAGRVAAAVDGEARVVEVVSRDLRTFVEAVDLAEQDAAASLTATTPGGGR